Protein AF-A0A9J7AIP1-F1 (afdb_monomer_lite)

Structure (mmCIF, N/CA/C/O backbone):
data_AF-A0A9J7AIP1-F1
#
_entry.id   AF-A0A9J7AIP1-F1
#
loop_
_atom_site.group_PDB
_atom_site.id
_atom_site.type_symbol
_atom_site.label_atom_id
_atom_site.label_alt_id
_atom_site.label_comp_id
_atom_site.label_asym_id
_atom_site.label_entity_id
_atom_site.label_seq_id
_atom_site.pdbx_PDB_ins_code
_atom_site.Cartn_x
_atom_site.Cartn_y
_atom_site.Cartn_z
_atom_site.occupancy
_atom_site.B_iso_or_equiv
_atom_site.auth_seq_id
_atom_site.auth_comp_id
_atom_site.auth_asym_id
_atom_site.auth_atom_id
_atom_site.pdbx_PDB_model_num
ATOM 1 N N . MET A 1 1 ? 53.829 15.953 24.848 1.00 38.38 1 MET A N 1
ATOM 2 C CA . MET A 1 1 ? 52.914 15.136 24.022 1.00 38.38 1 MET A CA 1
ATOM 3 C C . MET A 1 1 ? 53.679 13.906 23.561 1.00 38.38 1 MET A C 1
ATOM 5 O O . MET A 1 1 ? 54.624 14.061 22.802 1.00 38.38 1 MET A O 1
ATOM 9 N N . MET A 1 2 ? 53.356 12.724 24.091 1.00 32.12 2 MET A N 1
ATOM 10 C CA . MET A 1 2 ? 53.975 11.457 23.681 1.00 32.12 2 MET A CA 1
ATOM 11 C C . MET A 1 2 ? 52.980 10.674 22.827 1.00 32.12 2 MET A C 1
ATOM 13 O O . MET A 1 2 ? 51.882 10.356 23.275 1.00 32.12 2 MET A O 1
ATOM 17 N N . THR A 1 3 ? 53.376 10.401 21.589 1.00 36.44 3 THR A N 1
ATOM 18 C CA . THR A 1 3 ? 52.609 9.642 20.601 1.00 36.44 3 THR A CA 1
ATOM 19 C C . THR A 1 3 ? 52.950 8.162 20.752 1.00 36.44 3 THR A C 1
ATOM 21 O O . THR A 1 3 ? 54.090 7.769 20.510 1.00 36.44 3 THR A O 1
ATOM 24 N N . ILE A 1 4 ? 51.982 7.333 21.143 1.00 45.53 4 ILE A N 1
ATOM 25 C CA . ILE A 1 4 ? 52.149 5.874 21.193 1.00 45.53 4 ILE A CA 1
ATOM 26 C C . ILE A 1 4 ? 51.802 5.312 19.811 1.00 45.53 4 ILE A C 1
ATOM 28 O O . ILE A 1 4 ? 50.662 5.412 19.363 1.00 45.53 4 ILE A O 1
ATOM 32 N N . LYS A 1 5 ? 52.792 4.735 19.122 1.00 42.25 5 LYS A N 1
ATOM 33 C CA . LYS A 1 5 ? 52.592 3.936 17.905 1.00 42.25 5 LYS A CA 1
ATOM 34 C C . LYS A 1 5 ? 52.454 2.471 18.309 1.00 42.25 5 LYS A C 1
ATOM 36 O O . LYS A 1 5 ? 53.403 1.894 18.828 1.00 42.25 5 LYS A O 1
ATOM 41 N N . ILE A 1 6 ? 51.289 1.880 18.065 1.00 54.22 6 ILE A N 1
ATOM 42 C CA . ILE A 1 6 ? 51.053 0.444 18.246 1.00 54.22 6 ILE A CA 1
ATOM 43 C C . ILE A 1 6 ? 51.271 -0.211 16.884 1.00 54.22 6 ILE A C 1
ATOM 45 O O . ILE A 1 6 ? 50.605 0.155 15.919 1.00 54.22 6 ILE A O 1
ATOM 49 N N . ASN A 1 7 ? 52.235 -1.124 16.786 1.00 44.66 7 ASN A N 1
ATOM 50 C CA . ASN A 1 7 ? 52.601 -1.762 15.525 1.00 44.66 7 ASN A CA 1
ATOM 51 C C . ASN A 1 7 ? 52.943 -3.237 15.773 1.00 44.66 7 ASN A C 1
ATOM 53 O O . ASN A 1 7 ? 54.110 -3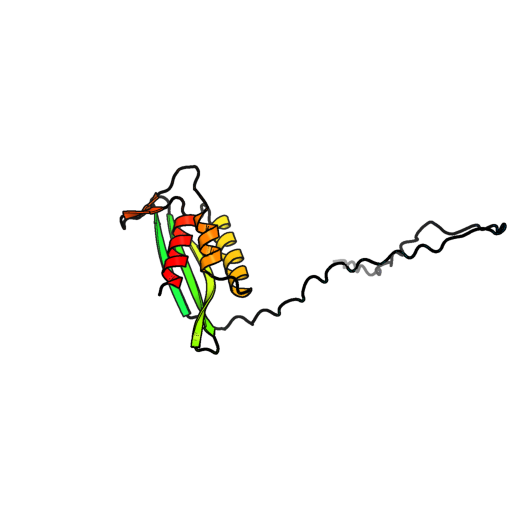.600 15.753 1.00 44.66 7 ASN A O 1
ATOM 57 N N . ASN A 1 8 ? 51.936 -4.078 16.031 1.00 49.84 8 ASN A N 1
ATOM 58 C CA . ASN A 1 8 ? 52.120 -5.528 16.132 1.00 49.84 8 ASN A CA 1
ATOM 59 C C . ASN A 1 8 ? 51.028 -6.252 15.335 1.00 49.84 8 ASN A C 1
ATOM 61 O O . ASN A 1 8 ? 49.837 -6.050 15.560 1.00 49.84 8 ASN A O 1
ATOM 65 N N . GLY A 1 9 ? 51.485 -7.049 14.366 1.00 43.50 9 GLY A N 1
ATOM 66 C CA . GLY A 1 9 ? 50.685 -7.720 13.349 1.00 43.50 9 GLY A CA 1
ATOM 67 C C . GLY A 1 9 ? 49.731 -8.784 13.886 1.00 43.50 9 GLY A C 1
ATOM 68 O O . GLY A 1 9 ? 49.921 -9.359 14.956 1.00 43.50 9 GLY A O 1
ATOM 69 N N . ILE A 1 10 ? 48.693 -9.033 13.092 1.00 50.28 10 ILE A N 1
ATOM 70 C CA . ILE A 1 10 ? 47.649 -10.026 13.338 1.00 50.28 10 ILE A CA 1
ATOM 71 C C . ILE A 1 10 ? 48.281 -11.424 13.330 1.00 50.28 10 ILE A C 1
ATOM 73 O O . ILE A 1 10 ? 48.828 -11.866 12.320 1.00 50.28 10 ILE A O 1
ATOM 77 N N . VAL A 1 11 ? 48.198 -12.121 14.463 1.00 39.91 11 VAL A N 1
ATOM 78 C CA . VAL A 1 11 ? 48.611 -13.520 14.606 1.00 39.91 11 VAL A CA 1
ATOM 79 C C . VAL A 1 11 ? 47.524 -14.409 13.990 1.00 39.91 11 VAL A C 1
ATOM 81 O O . VAL A 1 11 ? 46.356 -14.318 14.366 1.00 39.91 11 VAL A O 1
ATOM 84 N N . LYS A 1 12 ? 47.897 -15.250 13.018 1.00 37.03 12 LYS A N 1
ATOM 85 C CA . LYS A 1 12 ? 47.029 -16.293 12.447 1.00 37.03 12 LYS A CA 1
ATOM 86 C C . LYS A 1 12 ? 46.807 -17.379 13.503 1.00 37.03 12 LYS A C 1
ATOM 88 O O . LYS A 1 12 ? 47.772 -17.983 13.957 1.00 37.03 12 LYS A O 1
ATOM 93 N N . PHE A 1 13 ? 45.553 -17.641 13.859 1.00 40.97 13 PHE A N 1
ATOM 94 C CA . PHE A 1 13 ? 45.183 -18.820 14.640 1.00 40.97 13 PHE A CA 1
ATOM 95 C C . PHE A 1 13 ? 44.873 -19.973 13.682 1.00 40.97 13 PHE A C 1
ATOM 97 O O . PHE A 1 13 ? 44.012 -19.851 12.812 1.00 40.97 13 PHE A O 1
ATOM 104 N N . GLU A 1 14 ? 45.602 -21.075 13.829 1.00 44.34 14 GLU A N 1
ATOM 105 C CA . GLU A 1 14 ? 45.381 -22.329 13.113 1.00 44.34 14 GLU A CA 1
ATOM 106 C C . GLU A 1 14 ? 44.538 -23.246 14.011 1.00 44.34 14 GLU A C 1
ATOM 108 O O . GLU A 1 14 ? 44.932 -23.559 15.136 1.00 44.34 14 GLU A O 1
ATOM 113 N N . LEU A 1 15 ? 43.337 -23.617 13.555 1.00 38.41 15 LEU A N 1
ATOM 114 C CA . LEU A 1 15 ? 42.473 -24.567 14.259 1.00 38.41 15 LEU A CA 1
ATOM 115 C C . LEU A 1 15 ? 43.043 -25.978 14.089 1.00 38.41 15 LEU A C 1
ATOM 117 O O . LEU A 1 15 ? 42.847 -26.625 13.062 1.00 38.41 15 LEU A O 1
ATOM 121 N N . VAL A 1 16 ? 43.753 -26.445 15.113 1.00 36.97 16 VAL A N 1
ATOM 122 C CA . VAL A 1 16 ? 44.228 -27.827 15.216 1.00 36.97 16 VAL A CA 1
ATOM 123 C C . VAL A 1 16 ? 43.041 -28.727 15.554 1.00 36.97 16 VAL A C 1
ATOM 125 O O . VAL A 1 16 ? 42.427 -28.587 16.610 1.00 36.97 16 VAL A O 1
ATOM 128 N N . ASN A 1 17 ? 42.717 -29.645 14.644 1.00 40.94 17 ASN A N 1
ATOM 129 C CA . ASN A 1 17 ? 41.688 -30.663 14.834 1.00 40.94 17 ASN A CA 1
ATOM 130 C C . ASN A 1 17 ? 42.311 -31.847 15.608 1.00 40.94 17 ASN A C 1
ATOM 132 O O . ASN A 1 17 ? 43.218 -32.492 15.072 1.00 40.94 17 ASN A O 1
ATOM 136 N N . PRO A 1 18 ? 41.909 -32.127 16.860 1.00 35.59 18 PRO A N 1
ATOM 137 C CA . PRO A 1 18 ? 42.649 -33.022 17.736 1.00 35.59 18 PRO A CA 1
ATOM 138 C C . PRO A 1 18 ? 42.147 -34.452 17.572 1.00 35.59 18 PRO A C 1
ATOM 140 O O . PRO A 1 18 ? 41.486 -34.969 18.454 1.00 35.59 18 PRO A O 1
ATOM 143 N N . GLU A 1 19 ? 42.428 -35.095 16.444 1.00 39.88 19 GLU A N 1
ATOM 144 C CA . GLU A 1 19 ? 42.187 -36.536 16.307 1.00 39.88 19 GLU A CA 1
ATOM 145 C C . GLU A 1 19 ? 42.980 -37.095 15.123 1.00 39.88 19 GLU A C 1
ATOM 147 O O . GLU A 1 19 ? 42.455 -37.291 14.027 1.00 39.88 19 GLU A O 1
ATOM 152 N N . LYS A 1 20 ? 44.288 -37.294 15.332 1.00 34.09 20 LYS A N 1
ATOM 153 C CA . LYS A 1 20 ? 45.121 -38.262 14.596 1.00 34.09 20 LYS A CA 1
ATOM 154 C C . LYS A 1 20 ? 46.543 -38.269 15.147 1.00 34.09 20 LYS A C 1
ATOM 156 O O . LYS A 1 20 ? 47.395 -37.538 14.665 1.00 34.09 20 LYS A O 1
ATOM 161 N N . G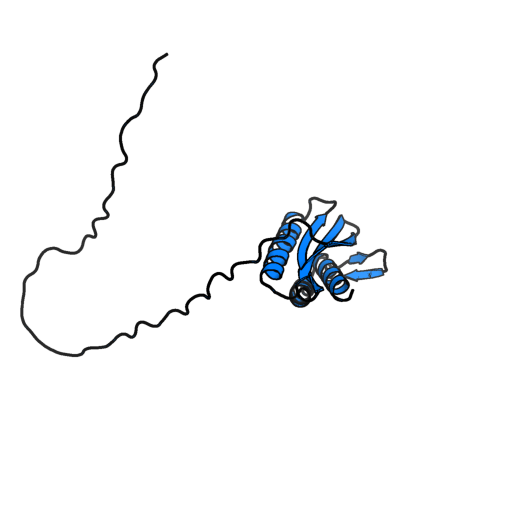LU A 1 21 ? 46.808 -39.159 16.096 1.00 32.75 21 GLU A N 1
ATOM 162 C CA . GLU A 1 21 ? 48.101 -39.837 16.174 1.00 32.75 21 GLU A CA 1
ATOM 163 C C . GLU A 1 21 ? 47.978 -41.159 16.946 1.00 32.75 21 GLU A C 1
ATOM 165 O O . GLU A 1 21 ? 47.159 -41.286 17.850 1.00 32.75 21 GLU A O 1
ATOM 170 N N . ALA A 1 22 ? 48.822 -42.116 16.549 1.00 35.22 22 ALA A N 1
ATOM 171 C CA . ALA A 1 22 ? 49.005 -43.486 17.047 1.00 35.22 22 ALA A CA 1
ATOM 172 C C . ALA A 1 22 ? 48.138 -44.600 16.412 1.00 35.22 22 ALA A C 1
ATOM 174 O O . ALA A 1 22 ? 47.070 -44.985 16.876 1.00 35.22 22 ALA A O 1
ATOM 175 N N . ARG A 1 23 ? 48.703 -45.183 15.348 1.00 34.16 23 ARG A N 1
ATOM 176 C CA . ARG A 1 23 ? 48.377 -46.494 14.758 1.00 34.16 23 ARG A CA 1
ATOM 177 C C . ARG A 1 23 ? 48.932 -47.608 15.668 1.00 34.16 23 ARG A C 1
ATOM 179 O O . ARG A 1 23 ? 50.006 -47.415 16.238 1.00 34.16 23 ARG A O 1
ATOM 186 N N . PRO A 1 24 ? 48.298 -48.788 15.736 1.00 33.75 24 PRO A N 1
ATOM 187 C CA . PRO A 1 24 ? 48.948 -49.942 15.103 1.00 33.75 24 PRO A CA 1
ATOM 188 C C . PRO A 1 24 ? 48.000 -50.758 14.215 1.00 33.75 24 PRO A C 1
ATOM 190 O O . PRO A 1 24 ? 46.801 -50.851 14.451 1.00 33.75 24 PRO A O 1
ATOM 193 N N . GLU A 1 25 ? 48.574 -51.331 13.158 1.00 36.62 25 GLU A N 1
ATOM 194 C CA . GLU A 1 25 ? 47.921 -52.285 12.263 1.00 36.62 25 GLU A CA 1
ATOM 195 C C . GLU A 1 25 ? 47.549 -53.580 12.985 1.00 36.62 25 GLU A C 1
ATOM 197 O O . GLU A 1 25 ? 48.406 -54.156 13.644 1.00 36.62 25 GLU A O 1
ATOM 202 N N . GLU A 1 26 ? 46.350 -54.113 12.726 1.00 31.62 26 GLU A N 1
ATOM 203 C CA . GLU A 1 26 ? 46.141 -55.560 12.632 1.00 31.62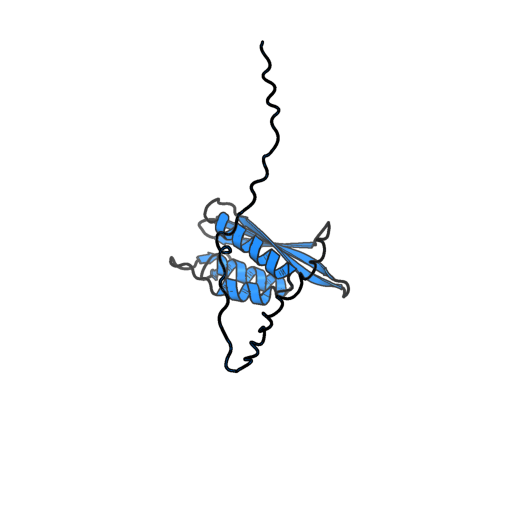 26 GLU A CA 1
ATOM 204 C C . GLU A 1 26 ? 44.897 -55.923 11.785 1.00 31.62 26 GLU A C 1
ATOM 206 O O . GLU A 1 26 ? 43.775 -55.516 12.055 1.00 31.62 26 GLU A O 1
ATOM 211 N N . ARG A 1 27 ? 45.170 -56.695 10.721 1.00 30.11 27 ARG A N 1
ATOM 212 C CA . ARG A 1 27 ? 44.399 -57.794 10.095 1.00 30.11 27 ARG A CA 1
ATOM 213 C C . ARG A 1 27 ? 42.913 -57.629 9.700 1.00 30.11 27 ARG A C 1
ATOM 215 O O . ARG A 1 27 ? 42.000 -57.657 10.508 1.00 30.11 27 ARG A O 1
ATOM 222 N N . LYS A 1 28 ? 42.734 -57.680 8.369 1.00 29.52 28 LYS A N 1
ATOM 223 C CA . LYS A 1 28 ? 41.648 -58.253 7.537 1.00 29.52 28 LYS A CA 1
ATOM 224 C C . LYS A 1 28 ? 40.420 -58.845 8.265 1.00 29.52 28 LYS A C 1
ATOM 226 O O . LYS A 1 28 ? 40.546 -59.859 8.940 1.00 29.52 28 LYS A O 1
ATOM 231 N N . THR A 1 29 ? 39.213 -58.411 7.893 1.00 24.67 29 THR A N 1
ATOM 232 C CA . THR A 1 29 ? 38.302 -59.087 6.931 1.00 24.67 29 THR A CA 1
ATOM 233 C C . THR A 1 29 ? 36.905 -58.443 6.940 1.00 24.67 29 THR A C 1
ATOM 235 O O . THR A 1 29 ? 36.457 -57.942 7.962 1.00 24.67 29 THR A O 1
ATOM 238 N N . SER A 1 30 ? 36.218 -58.570 5.798 1.00 30.33 30 SER A N 1
ATOM 239 C CA . SER A 1 30 ? 34.756 -58.611 5.641 1.00 30.33 30 SER A CA 1
ATOM 240 C C . SER A 1 30 ? 33.991 -57.301 5.373 1.00 30.33 30 SER A C 1
ATOM 242 O O . SER A 1 30 ? 33.573 -56.590 6.276 1.00 30.33 30 SER A O 1
ATOM 244 N N . ASP A 1 31 ? 33.725 -57.120 4.078 1.00 29.70 31 ASP A N 1
ATOM 245 C CA . ASP A 1 31 ? 32.404 -56.939 3.464 1.00 29.70 31 ASP A CA 1
ATOM 246 C C . ASP A 1 31 ? 31.573 -55.652 3.615 1.00 29.70 31 ASP A C 1
ATOM 248 O O . ASP A 1 31 ? 31.227 -55.184 4.694 1.00 29.70 31 ASP A O 1
ATOM 252 N N . LYS A 1 32 ? 31.082 -55.261 2.427 1.00 32.84 32 LYS A N 1
ATOM 253 C CA . LYS A 1 32 ? 29.914 -54.430 2.090 1.00 32.84 32 LYS A CA 1
ATOM 254 C C . LYS A 1 32 ? 30.104 -52.917 2.038 1.00 32.84 32 LYS A C 1
ATOM 256 O O . LYS A 1 32 ? 29.663 -52.143 2.879 1.00 32.84 32 LYS A O 1
ATOM 261 N N . GLU A 1 33 ? 30.625 -52.533 0.878 1.00 35.28 33 GLU A N 1
ATOM 262 C CA . GLU A 1 33 ? 30.194 -51.389 0.077 1.00 35.28 33 GLU A CA 1
ATOM 263 C C . GLU A 1 33 ? 28.689 -51.091 0.255 1.00 35.28 33 GLU A C 1
ATOM 265 O O . GLU A 1 33 ? 27.820 -51.826 -0.211 1.00 35.28 33 GLU A O 1
ATOM 270 N N . THR A 1 34 ? 28.382 -50.008 0.970 1.00 27.34 34 THR A N 1
ATOM 271 C CA . THR A 1 34 ? 27.078 -49.340 0.931 1.00 27.34 34 THR A CA 1
ATOM 272 C C . THR A 1 34 ? 27.319 -47.927 0.431 1.00 27.34 34 THR A C 1
ATOM 274 O O . THR A 1 34 ? 27.797 -47.050 1.146 1.00 27.34 34 THR A O 1
ATOM 277 N N . THR A 1 35 ? 27.009 -47.735 -0.845 1.00 31.73 35 THR A N 1
ATOM 278 C CA . THR A 1 35 ? 26.873 -46.449 -1.522 1.00 31.73 35 THR A CA 1
ATOM 279 C C . THR A 1 35 ? 25.837 -45.581 -0.804 1.00 31.73 35 THR A C 1
ATOM 281 O O . THR A 1 35 ? 24.634 -45.799 -0.968 1.00 31.73 35 THR A O 1
ATOM 284 N N . LEU A 1 36 ? 26.273 -44.574 -0.041 1.00 37.50 36 LEU A N 1
ATOM 285 C CA . LEU A 1 36 ? 25.393 -43.470 0.342 1.00 37.50 36 LEU A CA 1
ATOM 286 C C . LEU A 1 36 ? 25.315 -42.480 -0.822 1.00 37.50 36 LEU A C 1
ATOM 288 O O . LEU A 1 36 ? 26.253 -41.738 -1.115 1.00 37.50 36 LEU A O 1
ATOM 292 N N . LYS A 1 37 ? 24.160 -42.508 -1.490 1.00 32.56 37 LYS A N 1
ATOM 293 C CA . LYS A 1 37 ? 23.690 -41.467 -2.399 1.00 32.56 37 LYS A CA 1
ATOM 294 C C . LYS A 1 37 ? 23.758 -40.129 -1.666 1.00 32.56 37 LYS A C 1
ATOM 296 O O . LYS A 1 37 ? 23.076 -39.932 -0.666 1.00 32.56 37 LYS A O 1
ATOM 301 N N . LYS A 1 38 ? 24.586 -39.217 -2.172 1.00 35.12 38 LYS A N 1
ATOM 302 C CA . LYS A 1 38 ? 24.526 -37.802 -1.822 1.00 35.12 38 LYS A CA 1
ATOM 303 C C . LYS A 1 38 ? 23.221 -37.275 -2.404 1.00 35.12 38 LYS A C 1
ATOM 305 O O . LYS A 1 38 ? 23.140 -37.022 -3.603 1.00 35.12 38 LYS A O 1
ATOM 310 N N . GLU A 1 39 ? 22.191 -37.224 -1.569 1.00 39.28 39 GLU A N 1
ATOM 311 C CA . GLU A 1 39 ? 20.951 -36.532 -1.884 1.00 39.28 39 GLU A CA 1
ATOM 312 C C . GLU A 1 39 ? 21.311 -35.090 -2.240 1.00 39.28 39 GLU A C 1
ATOM 314 O O . GLU A 1 39 ? 21.902 -34.344 -1.458 1.00 39.28 39 GLU A O 1
ATOM 319 N N . THR A 1 40 ? 21.043 -34.748 -3.493 1.00 41.41 40 THR A N 1
ATOM 320 C CA . THR A 1 40 ? 21.020 -33.388 -3.999 1.00 41.41 40 THR A CA 1
ATOM 321 C C . THR A 1 40 ? 20.002 -32.614 -3.178 1.00 41.41 40 THR A C 1
ATOM 323 O O . THR A 1 40 ? 18.798 -32.751 -3.394 1.00 41.41 40 THR A O 1
ATOM 326 N N . SER A 1 41 ? 20.483 -31.813 -2.227 1.00 44.31 41 SER A N 1
ATOM 327 C CA . SER A 1 41 ? 19.720 -30.681 -1.713 1.00 44.31 41 SER A CA 1
ATOM 328 C C . SER A 1 41 ? 19.157 -29.916 -2.913 1.00 44.31 41 SER A C 1
ATOM 330 O O . SER A 1 41 ? 19.911 -29.705 -3.870 1.00 44.31 41 SER A O 1
ATOM 332 N N . PRO A 1 42 ? 17.872 -29.525 -2.913 1.00 47.38 42 PRO A N 1
ATOM 333 C CA . PRO A 1 42 ? 17.341 -28.737 -4.010 1.0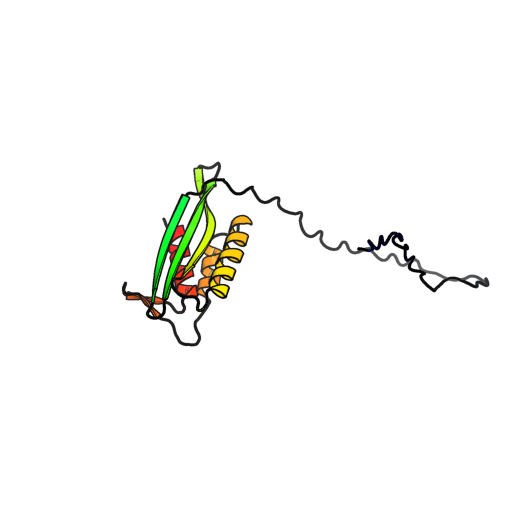0 47.38 42 PRO A CA 1
ATOM 334 C C . PRO A 1 42 ? 18.163 -27.451 -4.071 1.00 47.38 42 PRO A C 1
ATOM 336 O O . PRO A 1 42 ? 18.257 -26.724 -3.079 1.00 47.38 42 PRO A O 1
ATOM 339 N N . GLU A 1 43 ? 18.817 -27.220 -5.208 1.00 52.31 43 GLU A N 1
ATOM 340 C CA . GLU A 1 43 ? 19.401 -25.926 -5.534 1.00 52.31 43 GLU A CA 1
ATOM 341 C C . GLU A 1 43 ? 18.312 -24.882 -5.305 1.00 52.31 43 GLU A C 1
ATOM 343 O O . GLU A 1 43 ? 17.288 -24.860 -5.990 1.00 52.31 43 GLU A O 1
ATOM 348 N N . VAL A 1 44 ? 18.501 -24.058 -4.272 1.00 55.06 44 VAL A N 1
ATOM 349 C CA . VAL A 1 44 ? 17.693 -22.864 -4.068 1.00 55.06 44 VAL A CA 1
ATOM 350 C C . VAL A 1 44 ? 17.885 -22.043 -5.328 1.00 55.06 44 VAL A C 1
ATOM 352 O O . VAL A 1 44 ? 18.998 -21.598 -5.613 1.00 55.06 44 VAL A O 1
ATOM 355 N N . ASN A 1 45 ? 16.808 -21.950 -6.106 1.00 54.12 45 ASN A N 1
ATOM 356 C CA . ASN A 1 45 ? 16.791 -21.308 -7.404 1.00 54.12 45 ASN A CA 1
ATOM 357 C C . ASN A 1 45 ? 17.511 -19.956 -7.326 1.00 54.12 45 ASN A C 1
ATOM 359 O O . ASN A 1 45 ? 17.281 -19.148 -6.423 1.00 54.12 45 ASN A O 1
ATOM 363 N N . THR A 1 46 ? 18.421 -19.806 -8.277 1.00 53.78 46 THR A N 1
ATOM 364 C CA . THR A 1 46 ? 19.240 -18.659 -8.650 1.00 53.78 46 THR A CA 1
ATOM 365 C C . THR A 1 46 ? 18.620 -17.321 -8.265 1.00 53.78 46 THR A C 1
ATOM 367 O O . THR A 1 46 ? 17.435 -17.093 -8.491 1.00 53.78 46 THR A O 1
ATOM 370 N N . HIS A 1 47 ? 19.450 -16.410 -7.745 1.00 60.66 47 HIS A N 1
ATOM 371 C CA . HIS A 1 47 ? 19.124 -14.991 -7.616 1.00 60.66 47 HIS A CA 1
ATOM 372 C C . HIS A 1 47 ? 18.501 -14.514 -8.935 1.00 60.66 47 HIS A C 1
ATOM 374 O O . HIS A 1 47 ? 19.225 -14.295 -9.905 1.00 60.66 47 HIS A O 1
ATOM 380 N N . GLN A 1 48 ? 17.171 -14.391 -8.997 1.00 60.25 48 GLN A N 1
ATOM 381 C CA . GLN A 1 48 ? 16.542 -13.636 -10.068 1.00 60.25 48 GLN A CA 1
ATOM 382 C C . GLN A 1 48 ? 17.084 -12.222 -9.921 1.00 60.25 48 GLN A C 1
ATOM 384 O O . GLN A 1 48 ? 16.847 -11.554 -8.910 1.00 60.25 48 GLN A O 1
ATOM 389 N N . GLU A 1 49 ? 17.909 -11.825 -10.882 1.00 67.56 49 GLU A N 1
ATOM 390 C CA . GLU A 1 49 ? 18.467 -10.489 -10.931 1.00 67.56 49 GLU A CA 1
ATOM 391 C C . GLU A 1 49 ? 17.287 -9.530 -11.041 1.00 67.56 49 GLU A C 1
ATOM 393 O O . GLU A 1 49 ? 16.524 -9.564 -12.008 1.00 67.56 49 GLU A O 1
ATOM 398 N N . MET A 1 50 ? 17.052 -8.763 -9.976 1.00 67.38 50 MET A N 1
ATOM 399 C CA . MET A 1 50 ? 15.911 -7.867 -9.973 1.00 67.38 50 MET A CA 1
ATOM 400 C C . MET A 1 50 ? 16.151 -6.751 -10.979 1.00 67.38 50 MET A C 1
ATOM 402 O O . MET A 1 50 ? 17.252 -6.188 -10.994 1.00 67.38 50 MET A O 1
ATOM 406 N N . PRO A 1 51 ? 15.134 -6.384 -11.772 1.00 70.69 51 PRO A N 1
ATOM 407 C CA . PRO A 1 51 ? 15.258 -5.250 -12.667 1.00 70.69 51 PRO A CA 1
ATOM 408 C C . PRO A 1 51 ? 15.646 -4.002 -11.867 1.00 70.69 51 PRO A C 1
ATOM 410 O O . PRO A 1 51 ? 15.145 -3.760 -10.765 1.00 70.69 51 PRO A O 1
ATOM 413 N N . ALA A 1 52 ? 16.577 -3.219 -12.411 1.00 81.50 52 ALA A N 1
ATOM 414 C CA . ALA A 1 52 ? 16.989 -1.971 -11.788 1.00 81.50 52 ALA A CA 1
ATOM 415 C C . ALA A 1 52 ? 15.793 -1.010 -11.713 1.00 81.50 52 ALA A C 1
ATOM 417 O O . ALA A 1 52 ? 15.084 -0.814 -12.702 1.00 81.50 52 ALA A O 1
ATOM 418 N N . ARG A 1 53 ? 15.592 -0.387 -10.545 1.00 89.25 53 ARG A N 1
ATOM 419 C CA . ARG A 1 53 ? 14.520 0.593 -10.343 1.00 89.25 53 ARG A CA 1
ATOM 420 C C . ARG A 1 53 ? 14.687 1.767 -11.323 1.00 89.25 53 ARG A C 1
ATOM 422 O O . ARG A 1 53 ? 15.750 2.393 -11.312 1.00 89.25 53 ARG A O 1
ATOM 429 N N . PRO A 1 54 ? 13.655 2.132 -12.102 1.00 89.50 54 PRO A N 1
ATOM 430 C CA . PRO A 1 54 ? 13.675 3.338 -12.925 1.00 89.50 54 PRO A CA 1
ATOM 431 C C . PRO A 1 54 ? 13.903 4.616 -12.104 1.00 89.50 54 PRO A C 1
ATOM 433 O O . PRO A 1 54 ? 13.565 4.695 -10.920 1.00 89.50 54 PRO A O 1
ATOM 436 N N . ALA A 1 55 ? 14.444 5.656 -12.746 1.00 91.50 55 ALA A N 1
ATOM 437 C CA . ALA A 1 55 ? 14.651 6.952 -12.095 1.00 91.50 55 ALA A CA 1
ATOM 438 C C . ALA A 1 55 ? 13.323 7.636 -11.723 1.00 91.50 55 ALA A C 1
ATOM 440 O O . ALA A 1 55 ? 13.231 8.283 -10.680 1.00 91.50 55 ALA A O 1
ATOM 441 N N . VAL A 1 56 ? 12.296 7.466 -12.561 1.00 93.56 56 VAL A N 1
ATOM 442 C CA . VAL A 1 56 ? 10.963 8.054 -12.395 1.00 93.56 56 VAL A CA 1
ATOM 443 C C . VAL A 1 56 ? 9.916 6.955 -12.549 1.00 93.56 56 VAL A C 1
ATOM 445 O O . VAL A 1 56 ? 10.032 6.116 -13.439 1.00 93.56 56 VAL A O 1
ATOM 448 N N . LEU A 1 57 ? 8.906 6.983 -11.683 1.00 95.31 57 LEU A N 1
ATOM 449 C CA . LEU A 1 57 ? 7.729 6.121 -11.743 1.00 95.31 57 LEU A CA 1
ATOM 450 C C . LEU A 1 57 ? 6.477 7.004 -11.743 1.00 95.31 57 LEU A C 1
ATOM 452 O O . LEU A 1 57 ? 6.468 8.059 -11.103 1.00 95.31 57 LEU A O 1
ATOM 456 N N . SER A 1 58 ? 5.444 6.582 -12.470 1.00 95.12 58 SER A N 1
ATOM 457 C CA . SER A 1 58 ? 4.107 7.174 -12.354 1.00 95.12 58 SER A CA 1
ATOM 458 C C . SER A 1 58 ? 3.446 6.600 -11.110 1.00 95.12 58 SER A C 1
ATOM 460 O O . SER A 1 58 ? 3.670 5.436 -10.807 1.00 95.12 58 SER A O 1
ATOM 462 N N . GLY A 1 59 ? 2.640 7.373 -10.390 1.00 96.31 59 GLY A N 1
ATOM 463 C CA . GLY A 1 59 ? 1.968 6.847 -9.209 1.00 96.31 59 GLY A CA 1
ATOM 464 C C . GLY A 1 59 ? 0.666 7.550 -8.887 1.00 96.31 59 GLY A C 1
ATOM 465 O O . GLY A 1 59 ? 0.441 8.698 -9.279 1.00 96.31 59 GLY A O 1
ATOM 466 N N . LYS A 1 60 ? -0.189 6.840 -8.155 1.00 98.00 60 LYS A N 1
ATOM 467 C CA . LYS A 1 60 ? -1.465 7.338 -7.635 1.00 98.00 60 LYS A CA 1
ATOM 468 C C . LYS A 1 60 ? -1.445 7.259 -6.116 1.00 98.00 60 LYS A C 1
ATOM 470 O O . LYS A 1 60 ? -0.976 6.270 -5.553 1.00 98.00 60 LYS A O 1
ATOM 475 N N . THR A 1 61 ? -1.958 8.297 -5.460 1.00 98.19 61 THR A N 1
ATOM 476 C CA . THR A 1 61 ? -2.063 8.354 -3.998 1.00 98.19 61 THR A CA 1
ATOM 477 C C . THR A 1 61 ? -3.519 8.263 -3.576 1.00 98.19 61 THR A C 1
ATOM 479 O O . THR A 1 61 ? -4.348 9.052 -4.023 1.00 98.19 61 THR A O 1
ATOM 482 N N . TYR A 1 62 ? -3.799 7.326 -2.679 1.00 97.44 62 TYR A N 1
ATOM 483 C CA . TYR A 1 62 ? -5.094 7.091 -2.061 1.00 97.44 62 TYR A CA 1
ATOM 484 C C . TYR A 1 62 ? -5.038 7.530 -0.600 1.00 97.44 62 TYR A C 1
ATOM 486 O O . TYR A 1 62 ? -4.032 7.326 0.081 1.00 97.44 62 TYR A O 1
ATOM 494 N N . GLU A 1 63 ? -6.122 8.127 -0.123 1.00 96.50 63 GLU A N 1
ATOM 495 C CA . GLU A 1 63 ? -6.261 8.587 1.255 1.00 96.50 63 GLU A CA 1
ATOM 496 C C . GLU A 1 63 ? -7.270 7.714 1.997 1.00 96.50 63 GLU A C 1
ATOM 498 O O . GLU A 1 63 ? -8.349 7.440 1.475 1.00 96.50 63 GLU A O 1
ATOM 503 N N . ILE A 1 64 ? -6.913 7.311 3.216 1.00 95.88 64 ILE A N 1
ATOM 504 C CA . ILE A 1 64 ? -7.795 6.649 4.177 1.00 95.88 64 ILE A CA 1
ATOM 505 C C . ILE A 1 64 ? -7.866 7.529 5.416 1.00 95.88 64 ILE A C 1
ATOM 507 O O . ILE A 1 64 ? -6.832 7.842 6.017 1.00 95.88 64 ILE A O 1
ATOM 511 N N . HIS A 1 65 ? -9.079 7.887 5.827 1.00 93.50 65 HIS A N 1
ATOM 512 C CA . HIS A 1 65 ? -9.296 8.722 7.004 1.00 93.50 65 HIS A CA 1
ATOM 513 C C . HIS A 1 65 ? -10.143 8.007 8.057 1.00 93.50 65 HIS A C 1
ATOM 515 O O . HIS A 1 65 ? -11.257 7.560 7.786 1.00 93.50 65 HIS A O 1
ATOM 521 N N . ASN A 1 66 ? -9.636 7.943 9.291 1.00 89.19 66 ASN A N 1
ATOM 522 C CA . ASN A 1 66 ? -10.393 7.482 10.450 1.00 89.19 66 ASN A CA 1
ATOM 523 C C . ASN A 1 66 ? -10.248 8.456 11.631 1.00 89.19 66 ASN A C 1
ATOM 525 O O . ASN A 1 66 ? -9.511 9.436 11.567 1.00 89.19 66 ASN A O 1
ATOM 529 N N . GLN A 1 67 ? -10.947 8.182 12.736 1.00 87.12 67 GLN A N 1
ATOM 530 C CA . GLN A 1 67 ? -10.958 9.067 13.911 1.00 87.12 67 GLN A CA 1
ATOM 531 C C . GLN A 1 67 ? -9.581 9.250 14.573 1.00 87.12 67 GLN A C 1
ATOM 533 O O . GLN A 1 67 ? -9.384 10.210 15.314 1.00 87.12 67 GLN A O 1
ATOM 538 N N . GLN A 1 68 ? -8.644 8.325 14.352 1.00 86.88 68 GLN A N 1
ATOM 539 C CA . GLN A 1 68 ? -7.329 8.327 14.989 1.00 86.88 68 GLN A CA 1
ATOM 540 C C . GLN A 1 68 ? -6.259 8.978 14.105 1.00 86.88 68 GLN A C 1
ATOM 542 O O . GLN A 1 68 ? -5.401 9.697 14.617 1.00 86.88 68 GLN A O 1
ATOM 547 N N . GLN A 1 69 ? -6.267 8.704 12.797 1.00 90.81 69 GLN A N 1
ATOM 548 C CA . GLN A 1 69 ? -5.210 9.108 11.869 1.00 90.81 69 GLN A CA 1
ATOM 549 C C . GLN A 1 69 ? -5.680 9.163 10.408 1.00 90.81 69 GLN A C 1
ATOM 551 O O . GLN A 1 69 ? -6.690 8.568 10.031 1.00 90.81 69 GLN A O 1
ATOM 556 N N . THR A 1 70 ? -4.881 9.836 9.576 1.00 95.19 70 THR A N 1
ATOM 557 C CA . THR A 1 70 ? -4.984 9.783 8.112 1.00 95.19 70 THR A CA 1
ATOM 558 C C . THR A 1 70 ? -3.788 9.018 7.567 1.00 95.19 70 THR A C 1
ATOM 560 O O . THR A 1 70 ? -2.648 9.297 7.950 1.00 95.19 70 THR A O 1
ATOM 563 N N . VAL A 1 71 ? -4.044 8.080 6.660 1.00 96.38 71 VAL A N 1
ATOM 564 C CA . VAL A 1 71 ? -3.023 7.281 5.981 1.00 96.38 71 VAL A CA 1
ATOM 565 C C . VAL A 1 71 ? -3.070 7.563 4.486 1.00 96.38 71 VAL A C 1
ATOM 567 O O . VAL A 1 71 ? -4.134 7.557 3.876 1.00 96.38 71 VAL A O 1
ATOM 570 N N . PHE A 1 72 ? -1.898 7.785 3.901 1.00 97.62 72 PHE A N 1
ATOM 571 C CA . PHE A 1 72 ? -1.703 7.969 2.470 1.00 97.62 72 PHE A CA 1
ATOM 572 C C . PHE A 1 72 ? -0.977 6.754 1.905 1.00 97.62 72 PHE A C 1
ATOM 574 O O . PHE A 1 72 ? 0.103 6.402 2.385 1.00 97.62 72 PHE A O 1
ATOM 581 N N . ILE A 1 73 ? -1.558 6.132 0.885 1.00 98.12 73 ILE A N 1
ATOM 582 C CA . ILE A 1 73 ? -0.970 5.007 0.161 1.00 98.12 73 ILE A CA 1
ATOM 583 C C . ILE A 1 73 ? -0.651 5.474 -1.247 1.00 98.12 73 ILE A C 1
ATOM 585 O O . ILE A 1 73 ? -1.562 5.788 -2.005 1.00 98.12 73 ILE A O 1
ATOM 589 N N . THR A 1 74 ? 0.625 5.501 -1.608 1.00 98.50 74 THR A N 1
ATOM 590 C CA . THR A 1 74 ? 1.061 5.760 -2.979 1.00 98.50 74 THR A CA 1
ATOM 591 C C . THR A 1 74 ? 1.461 4.447 -3.626 1.00 98.50 74 THR A C 1
ATOM 593 O O . THR A 1 74 ? 2.338 3.751 -3.114 1.00 98.50 74 THR A O 1
ATOM 596 N N . ILE A 1 75 ? 0.834 4.118 -4.749 1.00 98.31 75 ILE A N 1
ATOM 597 C CA . ILE A 1 75 ? 1.187 2.959 -5.566 1.00 98.31 75 ILE A CA 1
ATOM 598 C C . ILE A 1 75 ? 1.852 3.503 -6.821 1.00 98.31 75 ILE A C 1
ATOM 600 O O . ILE A 1 75 ? 1.262 4.317 -7.532 1.00 98.31 75 ILE A O 1
ATOM 604 N N . ASN A 1 76 ? 3.107 3.110 -7.019 1.00 97.62 76 ASN A N 1
ATOM 605 C CA . ASN A 1 76 ? 3.916 3.529 -8.151 1.00 97.62 76 ASN A CA 1
ATOM 606 C C . ASN A 1 76 ? 3.989 2.393 -9.166 1.00 97.62 76 ASN A C 1
ATOM 608 O O . ASN A 1 76 ? 4.382 1.276 -8.821 1.00 97.62 76 ASN A O 1
ATOM 612 N N . ASP A 1 77 ? 3.703 2.715 -10.417 1.00 95.94 77 ASP A N 1
ATOM 613 C CA . ASP A 1 77 ? 3.716 1.807 -11.547 1.00 95.94 77 ASP A CA 1
ATOM 614 C C . ASP A 1 77 ? 4.968 1.989 -12.397 1.00 95.94 77 ASP A C 1
ATOM 616 O O . ASP A 1 77 ? 5.428 3.105 -12.675 1.00 95.94 77 ASP A O 1
ATOM 620 N N . GLN A 1 78 ? 5.495 0.863 -12.865 1.00 93.62 78 GLN A N 1
ATOM 621 C CA . GLN A 1 78 ? 6.515 0.823 -13.898 1.00 93.62 78 GLN A CA 1
ATOM 622 C C . GLN A 1 78 ? 5.861 0.538 -15.251 1.00 93.62 78 GLN A C 1
ATOM 624 O O . GLN A 1 78 ? 5.084 -0.407 -15.393 1.00 93.62 78 GLN A O 1
ATOM 629 N N . LEU A 1 79 ? 6.230 1.334 -16.258 1.00 91.44 79 LEU A N 1
ATOM 630 C CA . LEU A 1 79 ? 5.893 1.055 -17.648 1.00 91.44 79 LEU A CA 1
ATOM 631 C C . LEU A 1 79 ? 6.759 -0.100 -18.160 1.00 91.44 79 LEU A C 1
ATOM 633 O O . LEU A 1 79 ? 7.992 -0.042 -18.109 1.00 91.44 79 LEU A O 1
ATOM 637 N N . MET A 1 80 ? 6.099 -1.148 -18.631 1.00 88.75 80 MET A N 1
ATOM 638 C CA . MET A 1 80 ? 6.731 -2.329 -19.201 1.00 88.75 80 MET A CA 1
ATOM 639 C C . MET A 1 80 ? 6.893 -2.186 -20.719 1.00 88.75 80 MET A C 1
ATOM 641 O O . MET A 1 80 ? 6.328 -1.293 -21.344 1.00 88.75 80 MET A O 1
ATOM 645 N N . ALA A 1 81 ? 7.691 -3.067 -21.328 1.00 88.31 81 ALA A N 1
ATOM 646 C CA . ALA A 1 81 ? 7.961 -3.040 -22.770 1.00 88.31 81 ALA A CA 1
ATOM 647 C C . ALA A 1 81 ? 6.731 -3.369 -23.643 1.00 88.31 81 ALA A C 1
ATOM 649 O O . ALA A 1 81 ? 6.749 -3.114 -24.842 1.00 88.31 81 ALA A O 1
ATOM 650 N N . ASP A 1 82 ? 5.690 -3.955 -23.049 1.00 90.38 82 ASP A N 1
ATOM 651 C CA . ASP A 1 82 ? 4.387 -4.237 -23.660 1.00 90.38 82 ASP A CA 1
ATOM 652 C C . ASP A 1 82 ? 3.394 -3.065 -23.502 1.00 90.38 82 ASP A C 1
ATOM 654 O O . ASP A 1 82 ? 2.193 -3.254 -23.687 1.00 90.38 82 ASP A O 1
ATOM 658 N N . ASP A 1 83 ? 3.887 -1.873 -23.138 1.00 88.62 83 ASP A N 1
ATOM 659 C CA . ASP A 1 83 ? 3.120 -0.665 -22.804 1.00 88.62 83 ASP A CA 1
ATOM 660 C C . ASP A 1 83 ? 2.113 -0.846 -21.651 1.00 88.62 83 ASP A C 1
ATOM 662 O O . ASP A 1 83 ? 1.268 0.020 -21.408 1.00 88.62 83 ASP A O 1
ATOM 666 N N . GLN A 1 84 ? 2.211 -1.938 -20.883 1.00 88.50 84 GLN A N 1
ATOM 667 C CA . GLN A 1 84 ? 1.400 -2.127 -19.685 1.00 88.50 84 GLN A CA 1
ATOM 668 C C . GLN A 1 84 ? 2.061 -1.480 -18.471 1.00 88.50 84 GLN A C 1
ATOM 670 O O . GLN A 1 84 ? 3.267 -1.602 -18.239 1.00 88.50 84 GLN A O 1
ATOM 675 N N . GLN A 1 85 ? 1.251 -0.813 -17.656 1.00 90.81 85 GLN A N 1
ATOM 676 C CA . GLN A 1 85 ? 1.664 -0.370 -16.332 1.00 90.81 85 GLN A CA 1
ATOM 677 C C . GLN A 1 85 ? 1.517 -1.530 -15.354 1.00 90.81 85 GLN A C 1
ATOM 679 O O . GLN A 1 85 ? 0.493 -2.213 -15.336 1.00 90.81 85 GLN A O 1
ATOM 684 N N . ARG A 1 86 ? 2.562 -1.776 -14.564 1.00 92.75 86 ARG A N 1
ATOM 685 C CA . ARG A 1 86 ? 2.521 -2.772 -13.494 1.00 92.75 86 ARG A CA 1
ATOM 686 C C . ARG A 1 86 ? 2.933 -2.138 -12.170 1.00 92.75 86 ARG A C 1
ATOM 688 O O . ARG A 1 86 ? 3.968 -1.459 -12.153 1.00 92.75 86 ARG A O 1
ATOM 695 N N . PRO A 1 87 ? 2.214 -2.429 -11.072 1.00 96.25 87 PRO A N 1
ATOM 696 C CA . PRO A 1 87 ? 2.596 -1.970 -9.746 1.00 96.25 87 PRO A CA 1
ATOM 697 C C . PRO A 1 87 ? 4.013 -2.424 -9.403 1.00 96.25 87 PRO A C 1
ATOM 699 O O . PRO A 1 87 ? 4.344 -3.606 -9.501 1.00 96.25 87 PRO A O 1
ATOM 702 N N . TYR A 1 88 ? 4.852 -1.472 -9.010 1.00 95.94 88 TYR A N 1
ATOM 703 C CA . TYR A 1 88 ? 6.274 -1.684 -8.754 1.00 95.94 88 TYR A CA 1
ATOM 704 C C . TYR A 1 88 ? 6.629 -1.508 -7.275 1.00 95.94 88 TYR A C 1
ATOM 706 O O . TYR A 1 88 ? 7.402 -2.283 -6.712 1.00 95.94 88 TYR A O 1
ATOM 714 N N . GLU A 1 89 ? 6.078 -0.487 -6.622 1.00 96.81 89 GLU A N 1
ATOM 715 C CA . GLU A 1 89 ? 6.297 -0.244 -5.196 1.00 96.81 89 GLU A CA 1
ATOM 716 C C . GLU A 1 89 ? 5.077 0.416 -4.552 1.00 96.81 89 GLU A C 1
ATOM 718 O O . GLU A 1 89 ? 4.323 1.147 -5.195 1.00 96.81 89 GLU A O 1
ATOM 723 N N . ILE A 1 90 ? 4.909 0.155 -3.257 1.00 98.12 90 ILE A N 1
ATOM 724 C CA . ILE A 1 90 ? 3.871 0.745 -2.417 1.00 98.12 90 ILE A CA 1
ATOM 725 C C . ILE A 1 90 ? 4.564 1.540 -1.320 1.00 98.12 90 ILE A C 1
ATOM 727 O O . ILE A 1 90 ? 5.371 1.008 -0.554 1.00 98.12 90 ILE A O 1
ATOM 731 N N . LEU A 1 91 ? 4.210 2.812 -1.215 1.00 97.88 91 LEU A N 1
ATOM 732 C CA . LEU A 1 91 ? 4.644 3.701 -0.150 1.00 97.88 91 LEU A CA 1
ATOM 733 C C . LEU A 1 91 ? 3.448 3.991 0.747 1.00 97.88 91 LEU A C 1
ATOM 735 O O . LEU A 1 91 ? 2.352 4.257 0.262 1.00 97.88 91 LEU A O 1
ATOM 739 N N . ILE A 1 92 ? 3.661 3.947 2.058 1.00 98.00 92 ILE A N 1
ATOM 740 C CA . ILE A 1 92 ? 2.622 4.265 3.034 1.00 98.00 92 ILE A CA 1
ATOM 741 C C . ILE A 1 92 ? 3.165 5.336 3.967 1.00 98.00 92 ILE A C 1
ATOM 743 O O . ILE A 1 92 ? 4.237 5.174 4.553 1.00 98.00 92 ILE A O 1
ATOM 747 N N . ASN A 1 93 ? 2.414 6.423 4.104 1.00 96.19 93 ASN A N 1
ATOM 748 C CA . ASN A 1 93 ? 2.681 7.485 5.061 1.00 96.19 93 ASN A CA 1
ATOM 749 C C . ASN A 1 93 ? 1.463 7.701 5.962 1.00 96.19 93 ASN A C 1
ATOM 751 O O . ASN A 1 93 ? 0.334 7.419 5.571 1.00 96.19 93 ASN A O 1
ATOM 755 N N . THR A 1 94 ? 1.681 8.220 7.163 1.00 96.12 94 THR A N 1
ATOM 756 C CA . THR A 1 94 ? 0.612 8.508 8.124 1.00 96.12 94 THR A CA 1
ATOM 757 C C . THR A 1 94 ? 0.838 9.858 8.791 1.00 96.12 94 THR A C 1
ATOM 759 O O . THR A 1 94 ? 1.977 10.287 8.980 1.00 96.12 94 THR A O 1
ATOM 762 N N . SER A 1 95 ? -0.255 10.537 9.145 1.00 92.56 95 SER A N 1
ATOM 763 C CA . SER A 1 95 ? -0.216 11.772 9.930 1.00 92.56 95 SER A CA 1
ATOM 764 C C . SER A 1 95 ? 0.179 11.550 11.393 1.00 92.56 95 SER A C 1
ATOM 766 O O . SER A 1 95 ? 0.527 12.513 12.074 1.00 92.56 95 SER A O 1
ATOM 768 N N . GLN A 1 96 ? 0.143 10.305 11.881 1.00 90.25 96 GLN A N 1
ATOM 769 C CA . GLN A 1 96 ? 0.419 9.959 13.274 1.00 90.25 96 GLN A CA 1
ATOM 770 C C . GLN A 1 96 ? 1.581 8.972 13.404 1.00 90.25 96 GLN A C 1
ATOM 772 O O . GLN A 1 96 ? 1.760 8.073 12.591 1.00 90.25 96 GLN A O 1
ATOM 777 N N . ALA A 1 97 ? 2.358 9.084 14.484 1.00 86.00 97 ALA A N 1
ATOM 778 C CA . ALA A 1 97 ? 3.468 8.161 14.746 1.00 86.00 97 ALA A CA 1
ATOM 779 C C . ALA A 1 97 ? 2.999 6.757 15.184 1.00 86.00 97 ALA A C 1
ATOM 781 O O . ALA A 1 97 ? 3.741 5.778 15.063 1.00 86.00 97 ALA A O 1
ATOM 782 N N . GLN A 1 98 ? 1.774 6.645 15.704 1.00 88.38 98 GLN A N 1
ATOM 783 C CA . GLN A 1 98 ? 1.222 5.384 16.190 1.00 88.38 98 GLN A CA 1
ATOM 784 C C . GLN A 1 98 ? 1.046 4.395 15.032 1.00 88.38 98 GLN A C 1
ATOM 786 O O . GLN A 1 98 ? 0.380 4.683 14.045 1.00 88.38 98 GLN A O 1
ATOM 791 N N . GLY A 1 99 ? 1.641 3.207 15.153 1.00 85.06 99 GLY A N 1
ATOM 792 C CA . GLY A 1 99 ? 1.567 2.181 14.106 1.00 85.06 99 GLY A CA 1
ATOM 793 C C . GLY A 1 99 ? 2.456 2.439 12.880 1.00 85.06 99 GLY A C 1
ATOM 794 O O . GLY A 1 99 ? 2.478 1.607 11.974 1.00 85.06 99 GLY A O 1
ATOM 795 N N . TYR A 1 100 ? 3.251 3.519 12.863 1.00 91.19 100 TYR A N 1
ATOM 796 C CA . TYR A 1 100 ? 4.144 3.865 11.748 1.00 91.19 100 TYR A CA 1
ATOM 797 C C . TYR A 1 100 ? 5.110 2.731 11.367 1.00 91.19 100 TYR A C 1
ATOM 799 O O . TYR A 1 100 ? 5.337 2.474 10.184 1.00 91.19 100 TYR A O 1
ATOM 807 N N . SER A 1 101 ? 5.664 2.013 12.351 1.00 94.75 101 SER A N 1
ATOM 808 C CA . SER A 1 101 ? 6.585 0.895 12.106 1.00 94.75 101 SER A CA 1
ATOM 809 C C . SER A 1 101 ? 5.910 -0.275 11.385 1.00 94.75 101 SER A C 1
ATOM 811 O O . SER A 1 101 ? 6.498 -0.834 10.460 1.00 94.75 101 SER A O 1
ATOM 813 N N . GLY A 1 102 ? 4.671 -0.605 11.762 1.00 95.44 102 GLY A N 1
ATOM 814 C CA . GLY A 1 102 ? 3.871 -1.642 11.111 1.00 95.44 102 GLY A CA 1
ATOM 815 C C . GLY A 1 102 ? 3.540 -1.272 9.669 1.00 95.44 102 GLY A C 1
ATOM 816 O O . GLY A 1 102 ? 3.796 -2.055 8.758 1.00 95.44 102 GLY A O 1
ATOM 817 N N . LEU A 1 103 ? 3.080 -0.039 9.442 1.00 96.06 103 LEU A N 1
ATOM 818 C CA . LEU A 1 103 ? 2.802 0.471 8.095 1.00 96.06 103 LEU A CA 1
ATOM 819 C C . LEU A 1 103 ? 4.063 0.512 7.219 1.00 96.06 103 LEU A C 1
ATOM 821 O O . LEU A 1 103 ? 4.030 0.100 6.062 1.00 96.06 103 LEU A O 1
ATOM 825 N N . THR A 1 104 ? 5.201 0.927 7.781 1.00 96.69 104 THR A N 1
ATOM 826 C CA . THR A 1 104 ? 6.492 0.927 7.076 1.00 96.69 104 THR A CA 1
ATOM 827 C C . THR A 1 104 ? 6.934 -0.489 6.711 1.00 96.69 104 THR A C 1
ATOM 829 O O . THR A 1 104 ? 7.448 -0.712 5.614 1.00 96.69 104 THR A O 1
ATOM 832 N N . ALA A 1 105 ? 6.743 -1.460 7.610 1.00 98.00 105 ALA A N 1
ATOM 833 C CA . ALA A 1 105 ? 7.050 -2.859 7.334 1.00 98.00 105 ALA A CA 1
ATOM 834 C C . ALA A 1 105 ? 6.169 -3.407 6.202 1.00 98.00 105 ALA A C 1
ATOM 836 O O . ALA A 1 105 ? 6.702 -4.007 5.269 1.00 98.00 105 ALA A O 1
ATOM 837 N N . ILE A 1 106 ? 4.861 -3.127 6.235 1.00 97.38 106 ILE A N 1
ATOM 838 C CA . ILE A 1 106 ? 3.915 -3.503 5.175 1.00 97.38 106 ILE A CA 1
ATOM 839 C C . ILE A 1 106 ? 4.347 -2.903 3.836 1.00 97.38 106 ILE A C 1
ATOM 841 O O . ILE A 1 106 ? 4.483 -3.642 2.864 1.00 97.38 106 ILE A O 1
ATOM 845 N N . ALA A 1 107 ? 4.637 -1.601 3.779 1.00 98.00 107 ALA A N 1
ATOM 846 C CA . ALA A 1 107 ? 5.074 -0.927 2.556 1.00 98.00 107 ALA A CA 1
ATOM 847 C C . ALA A 1 107 ? 6.351 -1.556 1.967 1.00 98.00 107 ALA A C 1
ATOM 849 O O . ALA A 1 107 ? 6.415 -1.864 0.776 1.00 98.00 107 ALA A O 1
ATOM 850 N N . ARG A 1 108 ? 7.363 -1.808 2.810 1.00 97.69 108 ARG A N 1
ATOM 851 C CA . ARG A 1 108 ? 8.648 -2.388 2.384 1.00 97.69 108 ARG A CA 1
ATOM 852 C C . ARG A 1 108 ? 8.512 -3.821 1.888 1.00 97.69 108 ARG A C 1
ATOM 854 O O . ARG A 1 108 ? 9.068 -4.151 0.843 1.00 97.69 108 ARG A O 1
ATOM 861 N N . LEU A 1 109 ? 7.792 -4.663 2.628 1.00 98.12 109 LEU A N 1
ATOM 862 C CA . LEU A 1 109 ? 7.586 -6.060 2.250 1.00 98.12 109 LEU A CA 1
ATOM 863 C C . LEU A 1 109 ? 6.724 -6.160 0.992 1.00 98.12 109 LEU A C 1
ATOM 865 O O . LEU A 1 109 ? 7.102 -6.865 0.063 1.00 98.12 109 LEU A O 1
ATOM 869 N N . SER A 1 110 ? 5.638 -5.392 0.911 1.00 97.94 110 SER A N 1
ATOM 870 C CA . SER A 1 110 ? 4.766 -5.386 -0.269 1.00 97.94 110 SER A CA 1
ATOM 871 C C . SER A 1 110 ? 5.508 -4.889 -1.510 1.00 97.94 110 SER A C 1
ATOM 873 O O . SER A 1 110 ? 5.446 -5.530 -2.552 1.00 97.94 110 SER A O 1
ATOM 875 N N . SER A 1 111 ? 6.306 -3.821 -1.391 1.00 97.25 111 SER A N 1
ATOM 876 C CA . SER A 1 111 ? 7.168 -3.356 -2.489 1.00 97.25 111 SER A CA 1
ATOM 877 C C . SER A 1 111 ? 8.158 -4.428 -2.935 1.00 97.25 111 SER A C 1
ATOM 879 O O . SER A 1 111 ? 8.396 -4.598 -4.127 1.00 97.25 111 SER A O 1
ATOM 881 N N . ARG A 1 112 ? 8.727 -5.186 -1.989 1.00 96.19 112 ARG A N 1
ATOM 882 C CA . ARG A 1 112 ? 9.641 -6.276 -2.326 1.00 96.19 112 ARG A CA 1
ATOM 883 C C . ARG A 1 112 ? 8.935 -7.403 -3.080 1.00 96.19 112 ARG A C 1
ATOM 885 O O . ARG A 1 112 ? 9.509 -7.918 -4.033 1.00 96.19 112 ARG A O 1
ATOM 892 N N . LEU A 1 113 ? 7.718 -7.760 -2.675 1.00 96.31 113 LEU A N 1
ATOM 893 C CA . LEU A 1 113 ? 6.907 -8.777 -3.349 1.00 96.31 113 LEU A CA 1
ATOM 894 C C . LEU A 1 113 ? 6.537 -8.343 -4.776 1.00 96.31 113 LEU A C 1
ATOM 896 O O . LEU A 1 113 ? 6.698 -9.129 -5.707 1.00 96.31 113 LEU A O 1
ATOM 900 N N . LEU A 1 114 ? 6.144 -7.081 -4.971 1.00 95.62 114 LEU A N 1
ATOM 901 C CA . LEU A 1 114 ? 5.874 -6.523 -6.303 1.00 95.62 114 LEU A CA 1
ATOM 902 C C . LEU A 1 114 ? 7.108 -6.583 -7.213 1.00 95.62 114 LEU A C 1
ATOM 904 O O . LEU A 1 114 ? 7.027 -7.041 -8.349 1.00 95.62 114 LEU A O 1
ATOM 908 N N . GLN A 1 115 ? 8.281 -6.213 -6.694 1.00 93.19 115 GLN A N 1
ATOM 909 C CA . GLN A 1 115 ? 9.550 -6.294 -7.431 1.00 93.19 115 GLN A CA 1
ATOM 910 C C . GLN A 1 115 ? 9.949 -7.734 -7.793 1.00 93.19 115 GLN A C 1
ATOM 912 O O . GLN A 1 115 ? 10.686 -7.946 -8.754 1.00 93.19 115 GLN A O 1
ATOM 917 N N . GLN A 1 116 ? 9.462 -8.721 -7.035 1.00 92.12 116 GLN A N 1
ATOM 918 C CA . GLN A 1 116 ? 9.612 -10.149 -7.327 1.00 92.12 116 GLN A CA 1
ATOM 919 C C . GLN A 1 116 ? 8.540 -10.683 -8.293 1.00 92.12 116 GLN A C 1
ATOM 921 O O . GLN A 1 116 ? 8.586 -11.854 -8.660 1.00 92.12 116 GLN A O 1
ATOM 926 N N . GLY A 1 117 ? 7.599 -9.841 -8.729 1.00 91.50 117 GLY A N 1
ATOM 927 C CA . GLY A 1 117 ? 6.549 -10.193 -9.682 1.00 91.50 117 GLY A CA 1
ATOM 928 C C . GLY A 1 117 ? 5.281 -10.777 -9.058 1.00 91.50 117 GLY A C 1
ATOM 929 O O . GLY A 1 117 ? 4.458 -11.322 -9.789 1.00 91.50 117 GLY A O 1
ATOM 930 N N . VAL A 1 118 ? 5.103 -10.678 -7.737 1.00 95.19 118 VAL A N 1
ATOM 931 C CA . VAL A 1 118 ? 3.836 -11.043 -7.081 1.00 95.19 118 VAL A CA 1
ATOM 932 C C . VAL A 1 118 ? 2.752 -10.050 -7.497 1.00 95.19 118 VAL A C 1
ATOM 934 O O . VAL A 1 118 ? 3.003 -8.845 -7.540 1.00 95.19 118 VAL A O 1
ATOM 937 N N . ALA A 1 119 ? 1.547 -10.534 -7.808 1.00 95.50 119 ALA A N 1
ATOM 938 C CA . ALA A 1 119 ? 0.463 -9.665 -8.243 1.00 95.50 119 ALA A CA 1
ATOM 939 C C . ALA A 1 119 ? -0.063 -8.798 -7.089 1.00 95.50 119 ALA A C 1
ATOM 941 O O . ALA A 1 119 ? -0.166 -9.243 -5.944 1.00 95.50 119 ALA A O 1
ATOM 942 N N . LEU A 1 120 ? -0.462 -7.560 -7.405 1.00 97.25 120 LEU A N 1
ATOM 943 C CA . LEU A 1 120 ? -1.051 -6.647 -6.420 1.00 97.25 120 LEU A CA 1
ATOM 944 C C . LEU A 1 120 ? -2.326 -7.230 -5.783 1.00 97.25 120 LEU A C 1
ATOM 946 O O . LEU A 1 120 ? -2.532 -7.042 -4.587 1.00 97.25 120 LEU A O 1
ATOM 950 N N . ALA A 1 121 ? -3.123 -7.981 -6.556 1.00 96.75 121 ALA A N 1
ATOM 951 C CA . ALA A 1 121 ? -4.298 -8.710 -6.070 1.00 96.75 121 ALA A CA 1
ATOM 952 C C . ALA A 1 121 ? -3.954 -9.654 -4.917 1.00 96.75 121 ALA A C 1
ATOM 954 O O . ALA A 1 121 ? -4.586 -9.585 -3.868 1.00 96.75 121 ALA A O 1
ATOM 955 N N . ASP A 1 122 ? -2.924 -10.486 -5.093 1.00 97.69 122 ASP A N 1
ATOM 956 C CA . ASP A 1 122 ? -2.542 -11.497 -4.107 1.00 97.69 122 ASP A CA 1
ATOM 957 C C . ASP A 1 122 ? -2.108 -10.828 -2.798 1.00 97.69 122 ASP A C 1
ATOM 959 O O . ASP A 1 122 ? -2.503 -11.247 -1.711 1.00 97.69 122 ASP A O 1
ATOM 963 N N . ILE A 1 123 ? -1.337 -9.737 -2.894 1.00 98.12 123 ILE A N 1
ATOM 964 C CA . ILE A 1 123 ? -0.938 -8.933 -1.730 1.00 98.12 123 ILE A CA 1
ATOM 965 C C . ILE A 1 123 ? -2.177 -8.336 -1.056 1.00 98.12 123 ILE A C 1
ATOM 967 O O . ILE A 1 123 ? -2.310 -8.400 0.166 1.00 98.12 123 ILE A O 1
ATOM 971 N N . ALA A 1 124 ? -3.089 -7.759 -1.838 1.00 98.06 124 ALA A N 1
ATOM 972 C CA . ALA A 1 124 ? -4.298 -7.144 -1.315 1.00 98.06 124 ALA A CA 1
ATOM 973 C C . ALA A 1 124 ? -5.225 -8.164 -0.640 1.00 98.06 124 ALA A C 1
ATOM 975 O O . ALA A 1 124 ? -5.814 -7.850 0.389 1.00 98.06 124 ALA A O 1
ATOM 976 N N . ASP A 1 125 ? -5.331 -9.383 -1.163 1.00 97.81 125 ASP A N 1
ATOM 977 C CA . ASP A 1 125 ? -6.108 -10.452 -0.538 1.00 97.81 125 ASP A CA 1
ATOM 978 C C . ASP A 1 125 ? -5.527 -10.831 0.828 1.00 97.81 125 ASP A C 1
ATOM 980 O O . ASP A 1 125 ? -6.256 -10.834 1.817 1.00 97.81 125 ASP A O 1
ATOM 984 N N . GLN A 1 126 ? -4.204 -11.010 0.930 1.00 97.94 126 GLN A N 1
ATOM 985 C CA . GLN A 1 126 ? -3.557 -11.309 2.216 1.00 97.94 126 GLN A CA 1
ATOM 986 C C . GLN A 1 126 ? -3.709 -10.177 3.243 1.00 97.94 126 GLN A C 1
ATOM 988 O O . GLN A 1 126 ? -3.877 -10.431 4.434 1.00 97.94 126 GLN A O 1
ATOM 993 N N . LEU A 1 127 ? -3.644 -8.917 2.802 1.00 97.38 127 LEU A N 1
ATOM 994 C CA . LEU A 1 127 ? -3.846 -7.768 3.686 1.00 97.38 127 LEU A CA 1
ATOM 995 C C . LEU A 1 127 ? -5.319 -7.606 4.101 1.00 97.38 127 LEU A C 1
ATOM 997 O O . LEU A 1 127 ? -5.594 -7.166 5.216 1.00 97.38 127 LEU A O 1
ATOM 1001 N N . GLY A 1 128 ? -6.261 -7.968 3.227 1.00 96.50 128 GLY A N 1
ATOM 1002 C CA . GLY A 1 128 ? -7.702 -7.887 3.480 1.00 96.50 128 GLY A CA 1
ATOM 1003 C C . GLY A 1 128 ? -8.182 -8.815 4.596 1.00 96.50 128 GLY A C 1
ATOM 1004 O O . GLY A 1 128 ? -9.111 -8.463 5.322 1.00 96.50 128 GLY A O 1
ATOM 1005 N N . ASP A 1 129 ? -7.502 -9.946 4.783 1.00 95.81 129 ASP A N 1
ATOM 1006 C CA . ASP A 1 129 ? -7.801 -10.936 5.824 1.00 95.81 129 ASP A CA 1
ATOM 1007 C C . ASP A 1 129 ? -7.302 -10.526 7.227 1.00 95.81 129 ASP A C 1
ATOM 1009 O O . ASP A 1 129 ? -7.455 -11.272 8.197 1.00 95.81 129 ASP A O 1
ATOM 1013 N N . ILE A 1 130 ? -6.700 -9.340 7.373 1.00 94.81 130 ILE A N 1
ATOM 1014 C CA . ILE A 1 130 ? -6.222 -8.826 8.661 1.00 94.81 130 ILE A CA 1
ATOM 1015 C C . ILE A 1 130 ? -7.335 -8.033 9.357 1.00 94.81 130 ILE A C 1
ATOM 1017 O O . ILE A 1 130 ? -7.816 -7.014 8.857 1.00 94.81 130 ILE A O 1
ATOM 1021 N N . PHE A 1 131 ? -7.692 -8.459 10.570 1.00 93.50 131 PHE A N 1
ATOM 1022 C CA . PHE A 1 131 ? -8.748 -7.861 11.392 1.00 93.50 131 PHE A CA 1
ATOM 1023 C C . PHE A 1 131 ? -8.173 -7.088 12.583 1.00 93.50 131 PHE A C 1
ATOM 1025 O O . PHE A 1 131 ? -7.184 -7.512 13.185 1.00 93.50 131 PHE A O 1
ATOM 1032 N N . ASP A 1 132 ? -8.813 -5.974 12.952 1.00 90.25 132 ASP A N 1
ATOM 1033 C CA . ASP A 1 132 ? -8.487 -5.253 14.182 1.00 90.25 132 ASP A CA 1
ATOM 1034 C C . ASP A 1 132 ? -9.263 -5.879 15.356 1.00 90.25 132 ASP A C 1
ATOM 1036 O O . ASP A 1 132 ? -10.492 -5.988 15.285 1.00 90.25 132 ASP A O 1
ATOM 1040 N N . PRO A 1 133 ? -8.595 -6.297 16.448 1.00 89.44 133 PRO A N 1
ATOM 1041 C CA . PRO A 1 133 ? -9.270 -6.891 17.601 1.00 89.44 133 PRO A CA 1
ATOM 1042 C C . PRO A 1 133 ? -10.232 -5.928 18.310 1.00 89.44 133 PRO A C 1
ATOM 1044 O O . PRO A 1 133 ? -11.124 -6.379 19.027 1.00 89.44 133 PRO A O 1
ATOM 1047 N N . THR A 1 134 ? -10.058 -4.616 18.139 1.00 85.81 134 THR A N 1
ATOM 1048 C CA . THR A 1 134 ? -10.921 -3.588 18.739 1.00 85.81 134 THR A CA 1
ATOM 1049 C C . THR A 1 134 ? -12.162 -3.278 17.903 1.00 85.81 134 THR A C 1
ATOM 1051 O O . THR A 1 134 ? -13.028 -2.521 18.343 1.00 85.81 134 THR A O 1
ATOM 1054 N N . GLY A 1 135 ? -12.289 -3.921 16.742 1.00 83.81 135 GLY A N 1
ATOM 1055 C CA . GLY A 1 135 ? -13.321 -3.639 15.759 1.00 83.81 135 GLY A CA 1
ATOM 1056 C C . GLY A 1 135 ? -12.818 -2.714 14.654 1.00 83.81 135 GLY A C 1
ATOM 1057 O O . GLY A 1 135 ? -11.823 -2.006 14.787 1.00 83.81 135 GLY A O 1
ATOM 1058 N N . GLY A 1 136 ? -13.518 -2.771 13.527 1.00 90.75 136 GLY A N 1
ATOM 1059 C CA . GLY A 1 136 ? -13.236 -1.956 12.357 1.00 90.75 136 GLY A CA 1
ATOM 1060 C C . GLY A 1 136 ? -13.615 -0.482 12.516 1.00 90.75 136 GLY A C 1
ATOM 1061 O O . GLY A 1 136 ? -13.982 -0.013 13.592 1.00 90.75 136 GLY A O 1
ATOM 1062 N N . PHE A 1 137 ? -13.583 0.252 11.409 1.00 94.38 137 PHE A N 1
A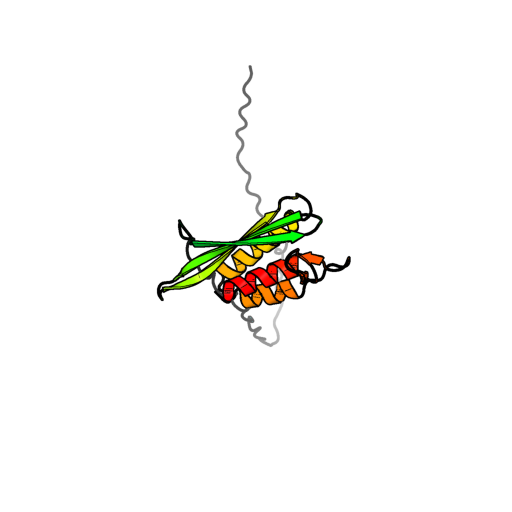TOM 1063 C CA . PHE A 1 137 ? -14.026 1.645 11.351 1.00 94.38 137 PHE A CA 1
ATOM 1064 C C . PHE A 1 137 ? -14.822 1.914 10.076 1.00 94.38 137 PHE A C 1
ATOM 1066 O O . PHE A 1 137 ? -14.862 1.094 9.159 1.00 94.38 137 PHE A O 1
ATOM 1073 N N . THR A 1 138 ? -15.457 3.079 10.025 1.00 94.50 138 THR A N 1
ATOM 1074 C CA . THR A 1 138 ? -16.190 3.552 8.851 1.00 94.50 138 THR A CA 1
ATOM 1075 C C . THR A 1 138 ? -15.618 4.894 8.421 1.00 94.50 138 THR A C 1
ATOM 1077 O O . THR A 1 138 ? -15.472 5.796 9.250 1.00 94.50 138 THR A O 1
ATOM 1080 N N . GLU A 1 139 ? -15.258 5.010 7.146 1.00 92.56 139 GLU A N 1
ATOM 1081 C CA . GLU A 1 139 ? -14.798 6.257 6.540 1.00 92.56 139 GLU A CA 1
ATOM 1082 C C . GLU A 1 139 ? -15.957 7.254 6.391 1.00 92.56 139 GLU A C 1
ATOM 1084 O O . GLU A 1 139 ? -17.135 6.891 6.390 1.00 92.56 139 GLU A O 1
ATOM 1089 N N . ALA A 1 140 ? -15.634 8.536 6.210 1.00 88.44 140 ALA A N 1
ATOM 1090 C CA . ALA A 1 140 ? -16.643 9.567 5.951 1.00 88.44 140 ALA A CA 1
ATOM 1091 C C . ALA A 1 140 ? -17.430 9.323 4.646 1.00 88.44 140 ALA A C 1
ATOM 1093 O O . ALA A 1 140 ? -18.553 9.806 4.510 1.00 88.44 140 ALA A O 1
ATOM 1094 N N . SER A 1 141 ? -16.865 8.549 3.711 1.00 88.44 141 SER A N 1
ATOM 1095 C CA . SER A 1 141 ? -17.547 8.062 2.505 1.00 88.44 141 SER A CA 1
ATOM 1096 C C . SER A 1 141 ? -18.695 7.088 2.807 1.00 88.44 141 SER A C 1
ATOM 1098 O O . SER A 1 141 ? -19.521 6.835 1.933 1.00 88.44 141 SER A O 1
ATOM 1100 N N . GLY A 1 142 ? -18.764 6.550 4.029 1.00 90.56 142 GLY A N 1
ATOM 1101 C CA . GLY A 1 142 ? -19.699 5.501 4.433 1.00 90.56 142 GLY A CA 1
ATOM 1102 C C . GLY A 1 142 ? -19.160 4.080 4.240 1.00 90.56 142 GLY A C 1
ATOM 1103 O O . GLY A 1 142 ? -19.856 3.124 4.577 1.00 90.56 142 GLY A O 1
ATOM 1104 N N . GLU A 1 143 ? -17.938 3.918 3.728 1.00 92.38 143 GLU A N 1
ATOM 1105 C CA . GLU A 1 143 ? -17.300 2.607 3.573 1.00 92.38 143 GLU A CA 1
ATOM 1106 C C . GLU A 1 143 ? -16.831 2.064 4.924 1.00 92.38 143 GLU A C 1
ATOM 1108 O O . GLU A 1 143 ? -16.177 2.762 5.698 1.00 92.38 143 GLU A O 1
ATOM 1113 N N . ALA A 1 144 ? -17.194 0.818 5.227 1.00 93.75 144 ALA A N 1
ATOM 1114 C CA . ALA A 1 144 ? -16.826 0.149 6.467 1.00 93.75 144 ALA A CA 1
ATOM 1115 C C . ALA A 1 144 ? -15.706 -0.865 6.221 1.00 93.75 144 ALA A C 1
ATOM 1117 O O . ALA A 1 144 ? -15.797 -1.697 5.318 1.00 93.75 144 ALA A O 1
ATOM 1118 N N . HIS A 1 145 ? -14.687 -0.841 7.076 1.00 95.62 145 HIS A N 1
ATOM 1119 C CA . HIS A 1 145 ? -13.519 -1.711 6.986 1.00 95.62 145 HIS A CA 1
ATOM 1120 C C . HIS A 1 145 ? -13.298 -2.428 8.310 1.00 95.62 145 HIS A C 1
ATOM 1122 O O . HIS A 1 145 ? -13.454 -1.831 9.371 1.00 95.62 145 HIS A O 1
ATOM 1128 N N . SER A 1 146 ? -12.884 -3.693 8.261 1.00 94.88 146 SER A N 1
ATOM 1129 C CA . SER A 1 146 ? -12.593 -4.516 9.444 1.00 94.88 146 SER A CA 1
ATOM 1130 C C . SER A 1 146 ? -11.317 -4.110 10.191 1.00 94.88 146 SER A C 1
ATOM 1132 O O . SER A 1 146 ? -11.155 -4.458 11.360 1.00 94.88 146 SER A O 1
ATOM 1134 N N . SER A 1 147 ? -10.403 -3.405 9.525 1.00 94.81 147 SER A N 1
ATOM 1135 C CA . SER A 1 147 ? -9.161 -2.871 10.086 1.00 94.81 147 SER A CA 1
ATOM 1136 C C . SER A 1 147 ? -8.578 -1.789 9.171 1.00 94.81 147 SER A C 1
ATOM 1138 O O . SER A 1 147 ? -8.982 -1.656 8.013 1.00 94.81 147 SER A O 1
ATOM 1140 N N . LEU A 1 148 ? -7.577 -1.044 9.657 1.00 94.81 148 LEU A N 1
ATOM 1141 C CA . LEU A 1 148 ? -6.787 -0.135 8.811 1.00 94.81 148 LEU A CA 1
ATOM 1142 C C . LEU A 1 148 ? -6.084 -0.881 7.668 1.00 94.81 148 LEU A C 1
ATOM 1144 O O . LEU A 1 148 ? -5.977 -0.360 6.561 1.00 94.81 148 LEU A O 1
ATOM 1148 N N . VAL A 1 149 ? -5.625 -2.106 7.922 1.00 95.88 149 VAL A N 1
ATOM 1149 C CA . VAL A 1 149 ? -4.926 -2.920 6.922 1.00 95.88 149 VAL A CA 1
ATOM 1150 C C . VAL A 1 149 ? -5.893 -3.422 5.846 1.00 95.88 149 VAL A C 1
ATOM 1152 O O . VAL A 1 149 ? -5.556 -3.388 4.664 1.00 95.88 149 VAL A O 1
ATOM 1155 N N . ALA A 1 150 ? -7.127 -3.763 6.221 1.00 96.69 150 ALA A N 1
ATOM 1156 C CA . ALA A 1 150 ? -8.185 -4.105 5.276 1.00 96.69 150 ALA A CA 1
ATOM 1157 C C . ALA A 1 150 ? -8.605 -2.901 4.414 1.00 96.69 150 ALA A C 1
ATOM 1159 O O . ALA A 1 150 ? -8.858 -3.047 3.219 1.00 96.69 150 ALA A O 1
ATOM 1160 N N . ALA A 1 151 ? -8.613 -1.693 4.983 1.00 96.81 151 ALA A N 1
ATOM 1161 C CA . ALA A 1 151 ? -8.833 -0.474 4.210 1.00 96.81 151 ALA A CA 1
ATOM 1162 C C . ALA A 1 151 ? -7.693 -0.231 3.197 1.00 96.81 151 ALA A C 1
ATOM 1164 O O . ALA A 1 151 ? -7.954 0.086 2.037 1.00 96.81 151 ALA A O 1
ATOM 1165 N N . ILE A 1 152 ? -6.429 -0.460 3.590 1.00 97.38 152 ILE A N 1
ATOM 1166 C CA . ILE A 1 152 ? -5.277 -0.418 2.667 1.00 97.38 152 ILE A CA 1
ATOM 1167 C C . ILE A 1 152 ? -5.474 -1.422 1.529 1.00 97.38 152 ILE A C 1
ATOM 1169 O O . ILE A 1 152 ? -5.364 -1.040 0.366 1.00 97.38 152 ILE A O 1
ATOM 1173 N N . ALA A 1 153 ? -5.821 -2.672 1.846 1.00 97.88 153 ALA A N 1
ATOM 1174 C CA . ALA A 1 153 ? -6.101 -3.710 0.855 1.00 97.88 153 ALA A CA 1
ATOM 1175 C C . ALA A 1 153 ? -7.161 -3.280 -0.167 1.00 97.88 153 ALA A C 1
ATOM 1177 O O . ALA A 1 153 ? -6.990 -3.494 -1.367 1.00 97.88 153 ALA A O 1
ATOM 1178 N N . GLN A 1 154 ? -8.230 -2.620 0.281 1.00 97.06 154 GLN A N 1
ATOM 1179 C CA . GLN A 1 154 ? -9.256 -2.096 -0.615 1.00 97.06 154 GLN A CA 1
ATOM 1180 C C . GLN A 1 154 ? -8.708 -1.033 -1.576 1.00 97.06 154 GLN A C 1
ATOM 1182 O O . GLN A 1 154 ? -9.035 -1.072 -2.761 1.00 97.06 154 GLN A O 1
ATOM 1187 N N . ARG A 1 155 ? -7.836 -0.124 -1.118 1.00 97.56 155 ARG A N 1
ATOM 1188 C CA . ARG A 1 155 ? -7.198 0.868 -2.007 1.00 97.56 155 ARG A CA 1
ATOM 1189 C C . ARG A 1 155 ? -6.245 0.223 -3.011 1.00 97.56 155 ARG A C 1
ATOM 1191 O O . ARG A 1 155 ? -6.206 0.650 -4.161 1.00 97.56 155 ARG A O 1
ATOM 1198 N N . LEU A 1 156 ? -5.543 -0.844 -2.620 1.00 97.88 156 LEU A N 1
ATOM 1199 C CA . LEU A 1 156 ? -4.738 -1.636 -3.558 1.00 97.88 156 LEU A CA 1
ATOM 1200 C C . LEU A 1 156 ? -5.616 -2.274 -4.651 1.00 97.88 156 LEU A C 1
ATOM 1202 O O . LEU A 1 156 ? -5.276 -2.206 -5.830 1.00 97.88 156 LEU A O 1
ATOM 1206 N N . LYS A 1 157 ? -6.773 -2.842 -4.279 1.00 96.94 157 LYS A N 1
ATOM 1207 C CA . LYS A 1 157 ? -7.741 -3.411 -5.237 1.00 96.94 157 LYS A CA 1
ATOM 1208 C C . LYS A 1 157 ? -8.339 -2.352 -6.157 1.00 96.94 157 LYS A C 1
ATOM 1210 O O . LYS A 1 157 ? -8.485 -2.604 -7.348 1.00 96.94 157 LYS A O 1
ATOM 1215 N N . GLN A 1 158 ? -8.660 -1.175 -5.619 1.00 96.00 158 GLN A N 1
ATOM 1216 C CA . GLN A 1 158 ? -9.146 -0.046 -6.411 1.00 96.00 158 GLN A CA 1
ATOM 1217 C C . GLN A 1 158 ? -8.132 0.329 -7.495 1.00 96.00 158 GLN A C 1
ATOM 1219 O O . GLN A 1 158 ? -8.501 0.439 -8.657 1.00 96.00 158 GLN A O 1
ATOM 1224 N N . HIS A 1 159 ? -6.858 0.463 -7.129 1.00 96.75 159 HIS A N 1
ATOM 1225 C CA . HIS A 1 159 ? -5.799 0.805 -8.071 1.00 96.75 159 HIS A CA 1
ATOM 1226 C C . HIS A 1 159 ? -5.645 -0.211 -9.203 1.00 96.75 159 HIS A C 1
ATOM 1228 O O . HIS A 1 159 ? -5.428 0.175 -10.343 1.00 96.75 159 HIS A O 1
ATOM 1234 N N . GLN A 1 160 ? -5.796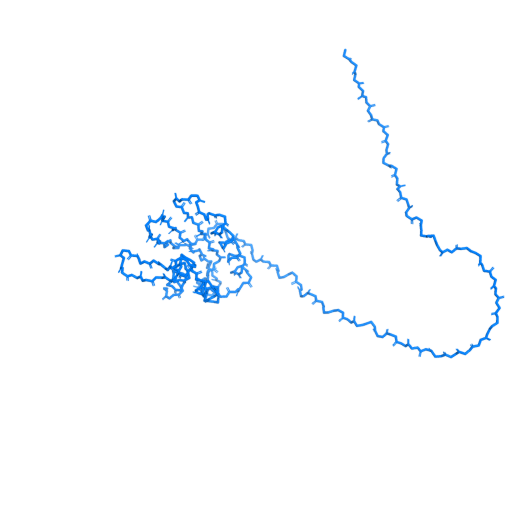 -1.503 -8.903 1.00 91.56 160 GLN A N 1
ATOM 1235 C CA . GLN A 1 160 ? -5.729 -2.559 -9.912 1.00 91.56 160 GLN A CA 1
ATOM 1236 C C . GLN A 1 160 ? -6.879 -2.501 -10.934 1.00 91.56 160 GLN A C 1
ATOM 1238 O O . GLN A 1 160 ? -6.737 -3.015 -12.042 1.00 91.56 160 GLN A O 1
ATOM 1243 N N . ALA A 1 161 ? -8.028 -1.939 -10.555 1.00 90.12 161 ALA A N 1
ATOM 1244 C CA . ALA A 1 161 ? -9.210 -1.868 -11.409 1.00 90.12 161 ALA A CA 1
ATOM 1245 C C . ALA A 1 161 ? -9.215 -0.657 -12.364 1.00 90.12 161 ALA A C 1
ATOM 1247 O O . ALA A 1 161 ? -10.111 -0.568 -13.205 1.00 90.12 161 ALA A O 1
ATOM 1248 N N . GLU A 1 162 ? -8.264 0.269 -12.213 1.00 84.69 162 GLU A N 1
ATOM 1249 C CA . GLU A 1 162 ? -8.129 1.502 -13.004 1.00 84.69 162 GLU A CA 1
ATOM 1250 C C . GLU A 1 162 ? -7.162 1.335 -14.181 1.00 84.69 162 GLU A C 1
ATOM 1252 O O . GLU A 1 162 ? -7.506 1.832 -15.278 1.00 84.69 162 GLU A O 1
#

Secondary structure (DSSP, 8-state):
--------PPPPPP-----------------------------------PPPPPS--EEEEEEEE-SS-EEEEEEEEEEPTTS-EEEEEEEEEESSSTTHHHHHHHHHHHHHHHHTT--HHHHHHHHHT---TT--EE-TTS-EESSHHHHHHHHHHHHHT-

Radius of gyration: 29.17 Å; chains: 1; bounding box: 74×74×48 Å

Foldseek 3Di:
DDDDDDDDDDDDDDDDDPDDDDDDDDDDDDDDDDDDPPPPDPPPDDDPPFPDDDPDWDWDWDWDDDPPWIKIKIFTWDQDPVRDTATQFIDMDIPDPVCRVVNRVLRVVLNVCSSVVNHLLVSLVVQLPDADPVAWGATPVRDTHRYPSNVVSVVSVVVVVD

Sequence (162 aa):
MMTIKINNGIVKFELVNPEKEARPEERKTSDKETTLKKETSPEVNTHQEMPARPAVLSGKTYEIHNQQQTVFITINDQLMADDQQRPYEILINTSQAQGYSGLTAIARLSSRLLQQGVALADIADQLGDIFDPTGGFTEASGEAHSSLVAAIAQRLKQHQAE

pLDDT: mean 77.52, std 25.31, range [24.67, 98.5]